Protein AF-A0A1R3JAB9-F1 (afdb_monomer_lite)

Foldseek 3Di:
DVVVVVVVVVVVVVVVVVVVVVVVVPPDPDDPDPDDDPPPDPDDDPCNPDDPQVVPPPDDPPDDDDDDPDPVVLVDPDDLVNVCVVVVHDSVVSVVVSVVSVPD

Radius of gyration: 26.84 Å; chains: 1; bounding box: 55×42×76 Å

pLDDT: mean 79.06, std 9.65, range [52.09, 96.19]

Sequence (104 aa):
MASRISTLKFFSLLLSSFAIIQITLAVDPDITSDFLVPPDMKNVDGNFLTFSGLGNLDGSPTNFTVTKASMTLFATDIDDDILAKSFKTDVATIRALKSGLASK

Organism: Corchorus capsularis (NCBI:txid210143)

Structure (mmCIF, N/CA/C/O backbone):
data_AF-A0A1R3JAB9-F1
#
_entry.id   AF-A0A1R3JAB9-F1
#
loop_
_atom_site.group_PDB
_atom_site.id
_atom_site.type_symbol
_atom_site.label_atom_id
_atom_site.label_alt_id
_atom_site.label_comp_id
_atom_site.label_asym_id
_atom_site.label_entity_id
_atom_site.label_seq_id
_atom_site.pdbx_PDB_ins_code
_atom_site.Cartn_x
_atom_site.Cartn_y
_atom_site.Cartn_z
_atom_site.occupancy
_atom_site.B_iso_or_equ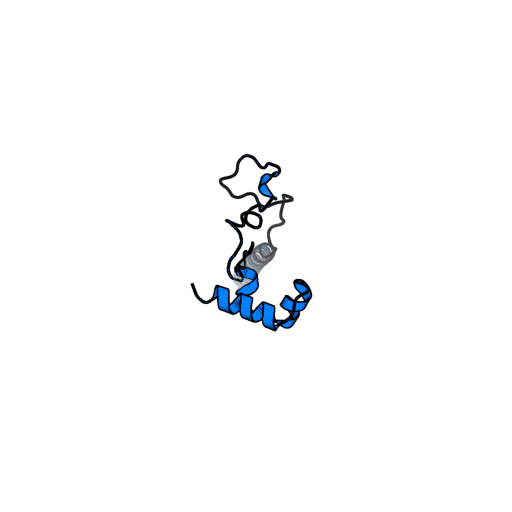iv
_atom_site.auth_seq_id
_atom_site.auth_comp_id
_atom_site.auth_asym_id
_atom_site.auth_atom_id
_atom_site.pdbx_PDB_model_num
ATOM 1 N N . MET A 1 1 ? -33.217 6.012 55.224 1.00 58.94 1 MET A N 1
ATOM 2 C CA . MET A 1 1 ? -32.559 5.061 54.289 1.00 58.94 1 MET A CA 1
ATOM 3 C C . MET A 1 1 ? -32.952 5.252 52.817 1.00 58.94 1 MET A C 1
ATOM 5 O O . MET A 1 1 ? -32.092 5.043 51.973 1.00 58.94 1 MET A O 1
ATOM 9 N N . ALA A 1 2 ? -34.166 5.718 52.486 1.00 59.62 2 ALA A N 1
ATOM 10 C CA . ALA A 1 2 ? -34.619 5.917 51.096 1.00 59.62 2 ALA A CA 1
ATOM 11 C C . ALA A 1 2 ? -33.765 6.893 50.245 1.00 59.62 2 ALA A C 1
ATOM 13 O O . ALA A 1 2 ? -33.526 6.639 49.068 1.00 59.62 2 ALA A O 1
ATOM 14 N N . SER A 1 3 ? -33.237 7.969 50.843 1.00 67.69 3 SER A N 1
ATOM 15 C CA . SER A 1 3 ? -32.423 8.979 50.138 1.00 67.69 3 SER A CA 1
ATOM 16 C C . SER A 1 3 ? -31.100 8.426 49.580 1.00 67.69 3 SER A C 1
ATOM 18 O O . SER A 1 3 ? -30.740 8.752 48.449 1.00 67.69 3 SER A O 1
ATOM 20 N N . ARG A 1 4 ? -30.418 7.523 50.308 1.00 70.12 4 ARG A N 1
ATOM 21 C CA . ARG A 1 4 ? -29.153 6.912 49.848 1.00 70.12 4 ARG A CA 1
ATOM 22 C C . ARG A 1 4 ? -29.352 6.002 48.634 1.00 70.12 4 ARG A C 1
ATOM 24 O O . ARG A 1 4 ? -28.528 5.971 47.730 1.00 70.12 4 ARG A O 1
ATOM 31 N N . ILE A 1 5 ? -30.476 5.290 48.598 1.00 74.69 5 ILE A N 1
ATOM 32 C CA . ILE A 1 5 ? -30.845 4.415 47.478 1.00 74.69 5 ILE A CA 1
ATOM 33 C C . ILE A 1 5 ? -31.201 5.259 46.246 1.00 74.69 5 ILE A C 1
ATOM 35 O O . ILE A 1 5 ? -30.813 4.915 45.134 1.00 74.69 5 ILE A O 1
ATOM 39 N N . SER A 1 6 ? -31.886 6.392 46.436 1.00 78.56 6 SER A N 1
ATOM 40 C CA . SER A 1 6 ? -32.209 7.323 45.347 1.00 78.56 6 SER A CA 1
ATOM 41 C C . SER A 1 6 ? -30.967 7.996 44.748 1.00 78.56 6 SER A C 1
ATOM 43 O O . SER A 1 6 ? -30.887 8.157 43.534 1.00 78.56 6 SER A O 1
ATOM 45 N N . THR A 1 7 ? -29.983 8.359 45.573 1.00 83.56 7 THR A N 1
ATOM 46 C CA . THR A 1 7 ? -28.721 8.967 45.108 1.00 83.56 7 THR A CA 1
ATOM 47 C C . THR A 1 7 ? -27.845 7.967 44.357 1.00 83.56 7 THR A C 1
ATOM 49 O O . THR A 1 7 ? -27.323 8.303 43.298 1.00 83.56 7 THR A O 1
ATOM 52 N N . LEU A 1 8 ? -27.746 6.720 44.828 1.00 85.31 8 LEU A N 1
ATOM 53 C CA . LEU A 1 8 ? -27.037 5.649 44.113 1.00 85.31 8 LEU A CA 1
ATOM 54 C C . LEU A 1 8 ? -27.668 5.346 42.746 1.00 85.31 8 LEU A C 1
ATOM 56 O O . LEU A 1 8 ? -26.951 5.185 41.760 1.00 85.31 8 LEU A O 1
ATOM 60 N N . LYS A 1 9 ? -29.006 5.330 42.665 1.00 86.50 9 LYS A N 1
ATOM 61 C CA . LYS A 1 9 ? -29.730 5.162 41.395 1.00 86.50 9 LYS A CA 1
ATOM 62 C C . LYS A 1 9 ? -29.449 6.305 40.422 1.00 86.50 9 LYS A C 1
ATOM 64 O O . LYS A 1 9 ? -29.179 6.039 39.258 1.00 86.50 9 LYS A O 1
ATOM 69 N N . PHE A 1 10 ? -29.460 7.550 40.897 1.00 88.00 10 PHE A N 1
ATOM 70 C CA . PHE A 1 10 ? -29.137 8.719 40.077 1.00 88.00 10 PHE A CA 1
ATOM 71 C C . PHE A 1 10 ? -27.706 8.659 39.524 1.00 88.00 10 PHE A C 1
ATOM 73 O O . PHE A 1 10 ? -27.509 8.827 38.324 1.00 88.00 10 PHE A O 1
ATOM 80 N N . PHE A 1 11 ? -26.717 8.341 40.365 1.00 88.00 11 PHE A N 1
ATOM 81 C CA . PHE A 1 11 ? -25.324 8.198 39.928 1.00 88.00 11 PHE A CA 1
ATOM 82 C C . PHE A 1 11 ? -25.127 7.051 38.934 1.00 88.00 11 PHE A C 1
ATOM 84 O O . PHE A 1 11 ? -24.404 7.216 37.957 1.00 88.00 11 PHE A O 1
ATOM 91 N N . SER A 1 12 ? -25.793 5.912 39.139 1.00 86.94 12 SER A N 1
ATOM 92 C CA . SER A 1 12 ? -25.755 4.798 38.184 1.00 86.94 12 SER A CA 1
ATOM 93 C C . SER A 1 12 ? -26.331 5.193 36.822 1.00 86.94 12 SER A C 1
ATOM 95 O O . SER A 1 12 ? -25.798 4.784 35.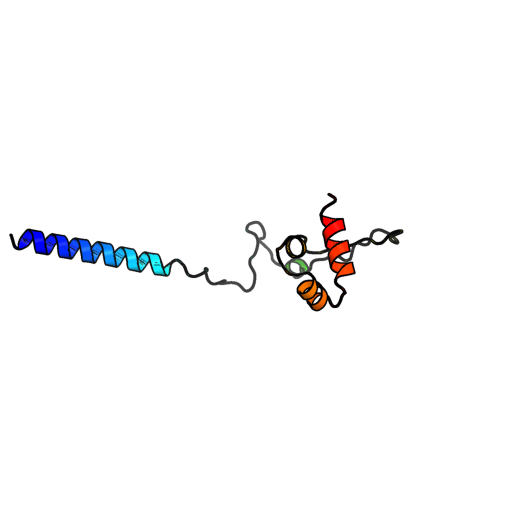793 1.00 86.94 12 SER A O 1
ATOM 97 N N . LEU A 1 13 ? -27.404 5.985 36.809 1.00 90.06 13 LEU A N 1
ATOM 98 C CA . LEU A 1 13 ? -28.053 6.461 35.586 1.00 90.06 13 LEU A CA 1
ATOM 99 C C . LEU A 1 13 ? -27.176 7.499 34.869 1.00 90.06 13 LEU A C 1
ATOM 101 O O . LEU A 1 13 ? -27.003 7.427 33.655 1.00 90.06 13 LEU A O 1
ATOM 105 N N . LEU A 1 14 ? -26.539 8.393 35.631 1.00 90.62 14 LEU A N 1
ATOM 106 C CA . LEU A 1 14 ? -25.566 9.360 35.124 1.00 90.62 14 LEU A CA 1
ATOM 107 C C . LEU A 1 14 ? -24.354 8.659 34.487 1.00 90.62 14 LEU A C 1
ATOM 109 O O . LEU A 1 14 ? -23.991 8.965 33.352 1.00 90.62 14 LEU A O 1
ATOM 113 N N . LEU A 1 15 ? -23.768 7.677 35.174 1.00 87.00 15 LEU A N 1
ATOM 114 C CA . LEU A 1 15 ? -22.601 6.941 34.683 1.00 87.00 15 LEU A CA 1
ATOM 115 C C . LEU A 1 15 ? -22.934 6.108 33.434 1.00 87.00 15 LEU A C 1
ATOM 117 O O . LEU A 1 15 ? -22.160 6.086 32.480 1.00 87.00 15 LEU A O 1
ATOM 121 N N . SER A 1 16 ? -24.119 5.488 33.406 1.00 88.44 16 SER A N 1
ATOM 122 C CA . SER A 1 16 ? -24.628 4.777 32.229 1.00 88.44 16 SER A CA 1
ATOM 123 C C . SER A 1 16 ? -24.841 5.714 31.037 1.00 88.44 16 SER A C 1
ATOM 125 O O . SER A 1 16 ? -24.430 5.374 29.929 1.00 88.44 16 SER A O 1
ATOM 127 N N . SER A 1 17 ? -25.400 6.911 31.249 1.00 86.75 17 SE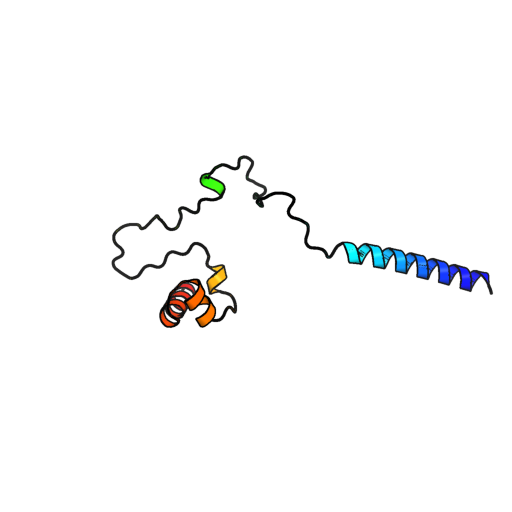R A N 1
ATOM 128 C CA . SER A 1 17 ? -25.590 7.891 30.170 1.00 86.75 17 SER A CA 1
ATOM 129 C C . SER A 1 17 ? -24.264 8.350 29.548 1.00 86.75 17 SER A C 1
ATOM 131 O O . SER A 1 17 ? -24.160 8.461 28.329 1.00 86.75 17 SER A O 1
ATOM 133 N N . PHE A 1 18 ? -23.218 8.524 30.364 1.00 83.12 18 PHE A N 1
ATOM 134 C CA . PHE A 1 18 ? -21.887 8.901 29.890 1.00 83.12 18 PHE A CA 1
ATOM 135 C C . PHE A 1 18 ? -21.196 7.765 29.120 1.00 83.12 18 PHE A C 1
ATOM 137 O O . PHE A 1 18 ? -20.524 8.016 28.122 1.00 83.12 18 PHE A O 1
ATOM 144 N N . ALA A 1 19 ? -21.401 6.512 29.539 1.00 80.56 19 ALA A N 1
ATOM 145 C CA . ALA A 1 19 ? -20.869 5.342 28.843 1.00 80.56 19 ALA A CA 1
ATOM 146 C C . ALA A 1 19 ? -21.482 5.169 27.440 1.00 80.56 19 ALA A C 1
ATOM 148 O O . ALA A 1 19 ? -20.766 4.855 26.493 1.00 80.56 19 ALA A O 1
ATOM 149 N N . ILE A 1 20 ? -22.784 5.433 27.282 1.00 78.88 20 ILE A N 1
ATOM 150 C CA . ILE A 1 20 ? -23.483 5.342 25.987 1.00 78.88 20 ILE A CA 1
ATOM 151 C C . ILE A 1 20 ? -22.971 6.406 24.997 1.00 78.88 20 ILE A C 1
ATOM 153 O O . ILE A 1 20 ? -22.810 6.108 23.816 1.00 78.88 20 ILE A O 1
ATOM 157 N N . ILE A 1 21 ? -22.642 7.617 25.468 1.00 75.12 21 ILE A N 1
ATOM 158 C CA . ILE A 1 21 ? -22.066 8.693 24.633 1.00 75.12 21 ILE A CA 1
ATOM 159 C C . ILE A 1 21 ? -20.676 8.314 24.093 1.00 75.12 21 ILE A C 1
ATOM 161 O O . ILE A 1 21 ? -20.320 8.704 22.987 1.00 75.12 21 ILE A O 1
ATOM 165 N N . GLN A 1 22 ? -19.883 7.531 24.828 1.00 70.25 22 GLN A N 1
ATOM 166 C CA . GLN A 1 22 ? -18.552 7.133 24.354 1.00 70.25 22 GLN A CA 1
ATOM 167 C C . GLN A 1 22 ? -18.598 6.079 23.238 1.00 70.25 22 GLN A C 1
ATOM 169 O O . GLN A 1 22 ? -17.728 6.079 22.371 1.00 70.25 22 GLN A O 1
ATOM 174 N N . ILE A 1 23 ? -19.621 5.219 23.202 1.00 67.56 23 ILE A N 1
ATOM 175 C CA . ILE A 1 23 ? -19.740 4.156 22.187 1.00 67.56 23 ILE A CA 1
ATOM 176 C C . ILE A 1 23 ? -20.026 4.734 20.785 1.00 67.56 23 ILE A C 1
ATOM 178 O O . ILE A 1 23 ? -19.636 4.132 19.789 1.00 67.56 23 ILE A O 1
ATOM 182 N N . THR A 1 24 ? -20.622 5.931 20.673 1.00 60.50 24 THR A N 1
ATOM 183 C CA . THR A 1 24 ? -20.894 6.567 19.365 1.00 60.50 24 THR A CA 1
ATOM 184 C C . THR A 1 24 ? -19.665 7.201 18.696 1.00 60.50 24 THR A C 1
ATOM 186 O O . THR A 1 24 ? -19.776 7.669 17.566 1.00 60.50 24 THR A O 1
ATOM 189 N N . LEU A 1 25 ? -18.502 7.222 19.357 1.00 63.03 25 LEU A N 1
ATOM 190 C CA . LEU A 1 25 ? -17.258 7.791 18.815 1.00 63.03 25 LEU A CA 1
ATOM 191 C C . LEU A 1 25 ? -16.358 6.752 18.123 1.00 63.03 25 LEU A C 1
ATOM 193 O O . LEU A 1 25 ? -15.290 7.108 17.639 1.00 63.03 25 LEU A O 1
ATOM 197 N N . ALA A 1 26 ? -16.769 5.481 18.082 1.00 59.59 26 ALA A N 1
ATOM 198 C CA . ALA A 1 26 ? -16.004 4.389 17.472 1.00 59.59 26 ALA A CA 1
ATOM 199 C C . ALA A 1 26 ? -16.349 4.136 15.989 1.00 59.59 26 ALA A C 1
ATOM 201 O O . ALA A 1 26 ? -15.960 3.110 15.438 1.00 59.59 26 ALA A O 1
ATOM 202 N N . VAL A 1 27 ? -17.105 5.035 15.357 1.00 72.38 27 VAL A N 1
ATOM 203 C CA . VAL A 1 27 ? -17.353 4.999 13.911 1.00 72.38 27 VAL A CA 1
ATOM 204 C C . VAL A 1 27 ? -16.170 5.674 13.229 1.00 72.38 27 VAL A C 1
ATOM 206 O O . VAL A 1 27 ? -15.786 6.773 13.633 1.00 72.38 27 VAL A O 1
ATOM 209 N N . ASP A 1 28 ? -15.583 5.012 12.231 1.00 77.19 28 ASP A N 1
ATOM 210 C CA . ASP A 1 28 ? -14.534 5.617 11.411 1.00 77.19 28 ASP A CA 1
ATOM 211 C C . ASP A 1 28 ? -15.042 6.974 10.894 1.00 77.19 28 ASP A C 1
ATOM 213 O O . ASP A 1 28 ? -16.133 7.019 10.321 1.00 77.19 28 ASP A O 1
ATOM 217 N N . PRO A 1 29 ? -14.325 8.089 11.130 1.00 75.81 29 PRO A N 1
ATOM 218 C CA . PRO A 1 29 ? -14.764 9.397 10.670 1.00 75.81 29 PRO A CA 1
ATOM 219 C C . PRO A 1 29 ? -15.080 9.366 9.176 1.00 75.81 29 PRO A C 1
ATOM 221 O O . PRO A 1 29 ? -14.224 8.994 8.371 1.00 75.81 29 PRO A O 1
ATOM 224 N N . ASP A 1 30 ? -16.300 9.769 8.816 1.00 79.69 30 ASP A N 1
ATOM 225 C CA . ASP A 1 30 ? -16.697 9.873 7.416 1.00 79.69 30 ASP A CA 1
ATOM 226 C C . ASP A 1 30 ? -15.706 10.769 6.669 1.00 79.69 30 ASP A C 1
ATOM 228 O O . ASP A 1 30 ? -15.368 11.875 7.111 1.00 79.69 30 ASP A O 1
ATOM 232 N N . ILE A 1 31 ? -15.249 10.305 5.507 1.00 80.19 31 ILE A N 1
ATOM 233 C CA . ILE A 1 31 ? -14.474 11.148 4.606 1.00 80.19 31 ILE A CA 1
ATOM 234 C C . ILE A 1 31 ? -15.414 12.215 4.034 1.00 80.19 31 ILE A C 1
ATOM 236 O O . ILE A 1 31 ? -16.297 11.948 3.229 1.00 80.19 31 ILE A O 1
ATOM 240 N N . THR A 1 32 ? -15.258 13.459 4.480 1.00 81.31 32 THR A N 1
ATOM 241 C CA . THR A 1 32 ? -16.073 14.597 4.014 1.00 81.31 32 THR A CA 1
ATOM 242 C C . THR A 1 32 ? -15.567 15.197 2.695 1.00 81.31 32 THR A C 1
ATOM 244 O O . THR A 1 32 ? -16.048 16.240 2.256 1.00 81.31 32 THR A O 1
ATOM 247 N N . SER A 1 33 ? -14.588 14.544 2.066 1.00 77.50 33 SER A N 1
ATOM 248 C CA . SER A 1 33 ? -13.934 14.919 0.813 1.00 77.50 33 SER A CA 1
ATOM 249 C C . SER A 1 33 ? -13.671 13.658 -0.007 1.00 77.50 33 SER A C 1
ATOM 251 O O . SER A 1 33 ? -13.344 12.617 0.563 1.00 77.50 33 SER A O 1
ATOM 253 N N . ASP A 1 34 ? -13.740 13.775 -1.335 1.00 74.50 34 ASP A N 1
ATOM 254 C CA . ASP A 1 34 ? -13.431 12.684 -2.269 1.00 74.50 34 ASP A CA 1
ATOM 255 C C . ASP A 1 34 ? -11.991 12.160 -2.102 1.00 74.50 34 ASP A C 1
ATOM 257 O O . ASP A 1 34 ? -11.721 10.991 -2.377 1.00 74.50 34 ASP A O 1
ATOM 261 N N . PHE A 1 35 ? -11.065 13.001 -1.616 1.00 79.50 35 PHE A N 1
ATOM 262 C CA . PHE A 1 35 ? -9.671 12.625 -1.366 1.00 79.50 35 PHE A CA 1
ATOM 263 C C . PHE A 1 35 ? -9.123 13.230 -0.070 1.00 79.50 35 PHE A C 1
ATOM 265 O O . PHE A 1 35 ? -9.434 14.369 0.295 1.00 79.50 35 PHE A O 1
ATOM 272 N N . LEU A 1 36 ? -8.248 12.472 0.596 1.00 77.50 36 LEU A N 1
ATOM 273 C CA . LEU A 1 36 ? -7.459 12.945 1.730 1.00 77.50 36 LEU A CA 1
ATOM 274 C C . LEU A 1 36 ? -6.240 13.713 1.209 1.00 77.50 36 LEU A C 1
ATOM 276 O O . LEU A 1 36 ? -5.334 13.132 0.611 1.00 77.50 36 LEU A O 1
ATOM 280 N N . VAL A 1 37 ? -6.227 15.024 1.432 1.00 80.88 37 VAL A N 1
ATOM 281 C CA . VAL A 1 37 ? -5.129 15.908 1.028 1.00 80.88 37 VAL A CA 1
ATOM 282 C C . VAL A 1 37 ? -4.136 16.025 2.190 1.00 80.88 37 VAL A C 1
ATOM 284 O O . VAL A 1 37 ? -4.559 16.328 3.308 1.00 80.88 37 VAL A O 1
ATOM 287 N N . PRO A 1 38 ? -2.828 15.790 1.975 1.00 80.75 38 PRO A N 1
ATOM 288 C CA . PRO A 1 38 ? -1.820 15.986 3.009 1.00 80.75 38 PRO A CA 1
ATOM 289 C C . PRO A 1 38 ? -1.847 17.419 3.563 1.00 80.75 38 PRO A C 1
ATOM 291 O O . PRO A 1 38 ? -2.080 18.359 2.802 1.00 80.75 38 PRO A O 1
ATOM 294 N N . PRO A 1 39 ? -1.562 17.613 4.862 1.00 80.38 39 PRO A N 1
ATOM 295 C CA . PRO A 1 39 ? -1.739 18.899 5.543 1.00 80.38 39 PRO A CA 1
ATOM 296 C C . PRO A 1 39 ? -0.917 20.054 4.942 1.00 80.38 39 PRO A C 1
ATOM 298 O O . PRO A 1 39 ? -1.297 21.215 5.088 1.00 80.38 39 PRO A O 1
ATOM 301 N N . ASP A 1 40 ? 0.165 19.744 4.223 1.00 83.56 40 ASP A N 1
ATOM 302 C CA . ASP A 1 40 ? 1.048 20.732 3.595 1.00 83.56 40 ASP A CA 1
ATOM 303 C C . ASP A 1 40 ? 0.640 21.112 2.159 1.00 83.56 40 ASP A C 1
ATOM 305 O O . ASP A 1 40 ? 1.259 21.983 1.542 1.00 83.56 40 ASP A O 1
ATOM 309 N N . MET A 1 41 ? -0.406 20.494 1.599 1.00 76.38 41 MET A N 1
ATOM 310 C CA . MET A 1 41 ? -0.846 20.750 0.227 1.00 76.38 41 MET A CA 1
ATOM 311 C C . MET A 1 41 ? -2.029 21.717 0.186 1.00 76.38 41 MET A C 1
ATOM 313 O O . MET A 1 41 ? -3.142 21.398 0.593 1.00 76.38 41 MET A O 1
ATOM 317 N N . LYS A 1 42 ? -1.788 22.918 -0.351 1.00 77.44 42 LYS A N 1
ATOM 318 C CA . LYS A 1 42 ? -2.808 23.978 -0.472 1.00 77.44 42 LYS A CA 1
ATOM 319 C C . LYS A 1 42 ? -3.479 24.058 -1.839 1.00 77.44 42 LYS A C 1
ATOM 321 O O . LYS A 1 42 ? -4.499 24.725 -1.966 1.00 77.44 42 LYS A O 1
ATOM 326 N N . ASN A 1 43 ? -2.903 23.411 -2.849 1.00 81.75 43 ASN A N 1
ATOM 327 C CA . ASN A 1 43 ? -3.409 23.427 -4.212 1.00 81.75 43 ASN A CA 1
ATOM 328 C C . ASN A 1 43 ? -3.365 22.003 -4.765 1.00 81.75 43 ASN A C 1
ATOM 330 O O . ASN A 1 43 ? -2.287 21.437 -4.927 1.00 81.75 43 ASN A O 1
ATOM 334 N N . VAL A 1 44 ? -4.540 21.426 -5.003 1.00 79.00 44 VAL A N 1
ATOM 335 C CA . VAL A 1 44 ? -4.695 20.105 -5.614 1.00 79.00 44 VAL A CA 1
ATOM 336 C C . VAL A 1 44 ? -4.897 20.322 -7.108 1.00 79.00 44 VAL A C 1
ATOM 338 O O . VAL A 1 44 ? -5.849 20.986 -7.512 1.00 79.00 44 VAL A O 1
ATOM 341 N N . ASP A 1 45 ? -3.993 19.796 -7.926 1.00 83.00 45 ASP A N 1
ATOM 342 C CA . ASP A 1 45 ? -4.097 19.809 -9.384 1.00 83.00 45 ASP A CA 1
ATOM 343 C C . ASP A 1 45 ? -4.179 18.375 -9.937 1.00 83.00 45 ASP A C 1
ATOM 345 O O . ASP A 1 45 ? -4.167 17.396 -9.190 1.00 83.00 45 ASP A O 1
ATOM 349 N N . GLY A 1 46 ? -4.274 18.226 -11.262 1.00 77.62 46 GLY A N 1
ATOM 350 C CA . GLY A 1 46 ? -4.357 16.906 -11.901 1.00 77.62 46 GLY A CA 1
ATOM 351 C C . GLY A 1 46 ? -3.146 15.997 -11.636 1.00 77.62 46 GLY A C 1
ATOM 352 O O . GLY A 1 46 ? -3.236 14.780 -11.815 1.00 77.62 46 GLY A O 1
ATOM 353 N N . ASN A 1 47 ? -2.022 16.553 -11.173 1.00 80.06 47 ASN A N 1
ATOM 354 C CA . ASN A 1 47 ? -0.835 15.780 -10.840 1.00 80.06 47 ASN A CA 1
ATOM 355 C C . ASN A 1 47 ? -0.953 15.102 -9.465 1.00 80.06 47 ASN A C 1
ATOM 357 O O . ASN A 1 47 ? -0.302 14.085 -9.241 1.00 80.06 47 ASN A O 1
ATOM 361 N N . PHE A 1 48 ? -1.813 15.597 -8.567 1.00 79.06 48 PHE A N 1
ATOM 362 C CA . PHE A 1 48 ? -2.025 15.018 -7.234 1.00 79.06 48 PHE A CA 1
ATOM 363 C C . PHE A 1 48 ? -2.442 13.536 -7.272 1.00 79.06 48 PHE A C 1
ATOM 365 O O . PHE A 1 48 ? -2.041 12.759 -6.410 1.00 79.06 48 PHE A O 1
ATOM 372 N N . LEU A 1 49 ? -3.200 13.128 -8.296 1.00 76.25 49 LEU A N 1
ATOM 373 C CA . LEU A 1 49 ? -3.657 11.742 -8.47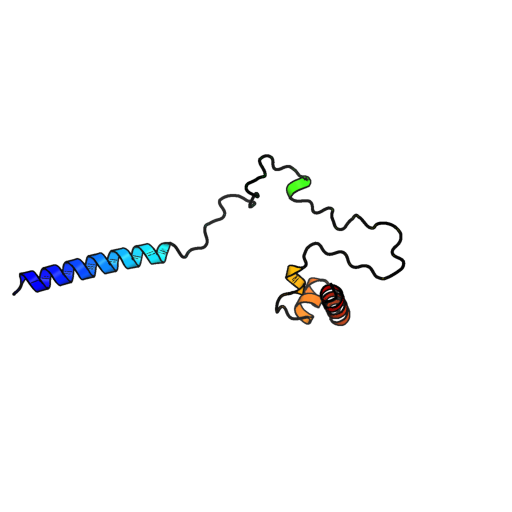6 1.00 76.25 49 LEU A CA 1
ATOM 374 C C . LEU A 1 49 ? -2.783 10.925 -9.441 1.00 76.25 49 LEU A C 1
ATOM 376 O O . LEU A 1 49 ? -3.032 9.737 -9.646 1.00 76.25 49 LEU A O 1
ATOM 380 N N . THR A 1 50 ? -1.763 11.537 -10.043 1.00 80.81 50 THR A N 1
ATOM 381 C CA . THR A 1 50 ? -0.945 10.895 -11.074 1.00 80.81 50 THR A CA 1
ATOM 382 C C . THR A 1 50 ? 0.397 10.457 -10.490 1.00 80.81 50 THR A C 1
ATOM 384 O O . THR A 1 50 ? 1.296 11.266 -10.273 1.00 80.81 50 THR A O 1
ATOM 387 N N . PHE A 1 51 ? 0.572 9.151 -10.260 1.00 76.56 51 PHE A N 1
ATOM 388 C CA . PHE A 1 51 ? 1.876 8.592 -9.888 1.00 76.56 51 PHE A CA 1
ATOM 389 C C . PHE A 1 51 ? 2.750 8.358 -11.131 1.00 76.56 51 PHE A C 1
ATOM 391 O O . PHE A 1 51 ? 2.614 7.345 -11.817 1.00 76.56 51 PHE A O 1
ATOM 398 N N . SER A 1 52 ? 3.693 9.265 -11.399 1.00 79.81 52 SER A N 1
ATOM 399 C CA . SER A 1 52 ? 4.633 9.152 -12.534 1.00 79.81 52 SER A CA 1
ATOM 400 C C . SER A 1 52 ? 5.869 8.287 -12.249 1.00 79.81 52 SER A C 1
ATOM 402 O O . SER A 1 52 ? 6.662 8.023 -13.151 1.00 79.81 52 SER A O 1
ATOM 404 N N . GLY A 1 53 ? 6.040 7.801 -11.014 1.00 75.44 53 GLY A N 1
ATOM 405 C CA . GLY A 1 53 ? 7.241 7.069 -10.589 1.00 75.44 53 GLY A CA 1
ATOM 406 C C . GLY A 1 53 ? 7.454 5.703 -11.259 1.00 75.44 53 GLY A C 1
ATOM 407 O O . GLY A 1 53 ? 8.509 5.108 -11.083 1.00 75.44 53 GLY A O 1
ATOM 408 N N . LEU A 1 54 ? 6.483 5.201 -12.032 1.00 78.31 54 LEU A N 1
ATOM 409 C CA . LEU A 1 54 ? 6.608 3.962 -12.818 1.00 78.31 54 LEU A CA 1
ATOM 410 C C . LEU A 1 54 ? 7.188 4.179 -14.227 1.00 78.31 54 LEU A C 1
ATOM 412 O O . LEU A 1 54 ? 7.634 3.213 -14.839 1.00 78.31 54 LEU A O 1
ATOM 416 N N . GLY A 1 55 ? 7.159 5.407 -14.758 1.00 71.50 55 GLY A N 1
ATOM 417 C CA . GLY A 1 55 ? 7.574 5.705 -16.137 1.00 71.50 55 GLY A CA 1
ATOM 418 C C . GLY A 1 55 ? 9.055 6.053 -16.300 1.00 71.50 55 GLY A C 1
ATOM 419 O O . GLY A 1 55 ? 9.557 6.075 -17.422 1.00 71.50 55 GLY A O 1
ATOM 420 N N . ASN A 1 56 ? 9.763 6.312 -15.199 1.00 69.75 56 ASN A N 1
ATOM 421 C CA . ASN A 1 56 ? 11.175 6.684 -15.210 1.00 69.75 56 ASN A CA 1
ATOM 422 C C . ASN A 1 56 ? 12.047 5.419 -15.264 1.00 69.75 56 ASN A C 1
ATOM 424 O O . ASN A 1 56 ? 12.589 4.957 -14.262 1.00 69.75 56 ASN A O 1
ATOM 428 N N . LEU A 1 57 ? 12.089 4.794 -16.441 1.00 67.81 57 LEU A N 1
ATOM 429 C CA . LEU A 1 57 ? 13.013 3.704 -16.733 1.00 67.81 57 LEU A CA 1
ATOM 430 C C . LEU A 1 57 ? 14.316 4.328 -17.237 1.00 67.81 57 LEU A C 1
ATOM 432 O O . LEU A 1 57 ? 14.436 4.690 -18.408 1.00 67.81 57 LEU A O 1
ATOM 436 N N . ASP A 1 58 ? 15.271 4.516 -16.332 1.00 67.31 58 ASP A N 1
ATOM 437 C CA . ASP A 1 58 ? 16.569 5.092 -16.666 1.00 67.31 58 ASP A CA 1
ATOM 438 C C . ASP A 1 58 ? 17.360 4.084 -17.527 1.00 67.31 58 ASP A C 1
ATOM 440 O O . ASP A 1 58 ? 17.952 3.127 -17.026 1.00 67.31 58 ASP A O 1
ATOM 444 N N . GLY A 1 59 ? 17.355 4.279 -18.848 1.00 70.50 59 GLY A N 1
ATOM 445 C CA . GLY A 1 59 ? 18.075 3.428 -19.800 1.00 70.50 59 GLY A CA 1
ATOM 446 C C . GLY A 1 59 ? 17.390 2.092 -20.119 1.00 70.50 59 GLY A C 1
ATOM 447 O O . GLY A 1 59 ? 16.287 1.794 -19.669 1.00 70.50 59 GLY A O 1
ATOM 448 N N . SER A 1 60 ? 18.044 1.278 -20.956 1.00 74.12 60 SER A N 1
ATOM 449 C CA . SER A 1 60 ? 17.595 -0.092 -21.222 1.00 74.12 60 SER A CA 1
ATOM 450 C C . SER A 1 60 ? 18.038 -0.974 -20.054 1.00 74.12 60 SER A C 1
ATOM 452 O O . SER A 1 60 ? 19.247 -1.166 -19.896 1.00 74.12 60 SER A O 1
ATOM 454 N N . PRO A 1 61 ? 17.119 -1.515 -19.236 1.00 69.12 61 PRO A N 1
ATOM 455 C CA . PRO A 1 61 ? 17.495 -2.371 -18.122 1.00 69.12 61 PRO A CA 1
ATOM 456 C C . PRO A 1 61 ? 18.267 -3.587 -18.652 1.00 69.12 61 PRO A C 1
ATOM 458 O O . PRO A 1 61 ? 17.774 -4.351 -19.479 1.00 69.12 61 PRO A O 1
ATOM 461 N N . THR A 1 62 ? 19.515 -3.737 -18.208 1.00 76.75 62 THR A N 1
ATOM 462 C CA . THR A 1 62 ? 20.394 -4.862 -18.576 1.00 76.75 62 THR A CA 1
ATOM 463 C C . THR A 1 62 ? 20.055 -6.137 -17.806 1.00 76.75 62 THR A C 1
ATOM 465 O O . THR A 1 62 ? 20.511 -7.218 -18.168 1.00 76.75 62 THR A O 1
ATOM 468 N N . ASN A 1 63 ? 19.244 -6.009 -16.755 1.00 76.56 63 ASN A N 1
ATOM 469 C CA . ASN A 1 63 ? 18.721 -7.089 -15.934 1.00 76.56 63 ASN A CA 1
ATOM 470 C C . ASN A 1 63 ? 17.231 -6.847 -15.639 1.00 76.56 63 ASN A C 1
ATOM 472 O O . ASN A 1 63 ? 16.724 -5.750 -15.864 1.00 76.56 63 ASN A O 1
ATOM 476 N N . PHE A 1 64 ? 16.518 -7.845 -15.117 1.00 73.25 64 PHE A N 1
ATOM 477 C CA . PHE A 1 64 ? 15.119 -7.673 -14.715 1.00 73.25 64 PHE A CA 1
ATOM 478 C C . PHE A 1 64 ? 14.998 -6.669 -13.552 1.00 73.25 64 PHE A C 1
ATOM 480 O O . PHE A 1 64 ? 15.379 -6.973 -12.422 1.00 73.25 64 PHE A O 1
ATOM 487 N N . THR A 1 65 ? 14.466 -5.476 -13.837 1.00 70.44 65 THR A N 1
ATOM 488 C CA . THR A 1 65 ? 14.254 -4.398 -12.858 1.00 70.44 65 THR A CA 1
ATOM 489 C C . THR A 1 65 ? 12.768 -4.242 -12.566 1.00 70.44 65 THR A C 1
ATOM 491 O O . THR A 1 65 ? 11.949 -4.123 -13.475 1.00 70.44 65 THR A O 1
ATOM 494 N N . VAL A 1 66 ? 12.420 -4.221 -11.281 1.00 71.44 66 VAL A N 1
ATOM 495 C CA . VAL A 1 66 ? 11.041 -4.107 -10.806 1.00 71.44 66 VAL A CA 1
ATOM 496 C C . VAL A 1 66 ? 10.850 -2.738 -10.171 1.00 71.44 66 VAL A C 1
ATOM 498 O O . VAL A 1 66 ? 11.397 -2.471 -9.103 1.00 71.44 66 VAL A O 1
ATOM 501 N N . THR A 1 67 ? 9.992 -1.920 -10.771 1.00 71.62 67 THR A N 1
ATOM 502 C CA . THR A 1 67 ? 9.542 -0.650 -10.190 1.00 71.62 67 THR A CA 1
ATOM 503 C C . THR A 1 67 ? 8.097 -0.803 -9.728 1.00 71.62 67 THR A C 1
ATOM 505 O O . THR A 1 67 ? 7.250 -1.286 -10.477 1.00 71.62 67 THR A O 1
ATOM 508 N N . LYS A 1 68 ? 7.798 -0.432 -8.480 1.00 70.31 68 LYS A N 1
ATOM 509 C CA . LYS A 1 68 ? 6.464 -0.578 -7.878 1.00 70.31 68 LYS A CA 1
ATOM 510 C C . LYS A 1 68 ? 6.037 0.698 -7.178 1.00 70.31 68 LYS A C 1
ATOM 512 O O . LYS A 1 68 ? 6.818 1.292 -6.448 1.00 70.31 68 LYS A O 1
ATOM 517 N N . ALA A 1 69 ? 4.766 1.052 -7.342 1.00 67.00 69 ALA A N 1
ATOM 518 C CA . ALA A 1 69 ? 4.159 2.210 -6.688 1.00 67.00 69 ALA A CA 1
ATOM 519 C C . ALA A 1 69 ? 3.873 1.999 -5.187 1.00 67.00 69 ALA A C 1
ATOM 521 O O . ALA A 1 69 ? 3.597 2.961 -4.480 1.00 67.00 69 ALA A O 1
ATOM 522 N N . SER A 1 70 ? 3.928 0.758 -4.681 1.00 65.50 70 SER A N 1
ATOM 523 C CA . SER A 1 70 ? 3.687 0.457 -3.265 1.00 65.50 70 SER A CA 1
ATOM 524 C C . SER A 1 70 ? 4.490 -0.759 -2.795 1.00 65.50 70 SER A C 1
ATOM 526 O O . SER A 1 70 ? 4.372 -1.850 -3.361 1.00 65.50 70 SER A O 1
ATOM 528 N N . MET A 1 71 ? 5.301 -0.570 -1.748 1.00 65.19 71 MET A N 1
ATOM 529 C CA . MET A 1 71 ? 5.986 -1.656 -1.031 1.00 65.19 71 MET A CA 1
ATOM 530 C C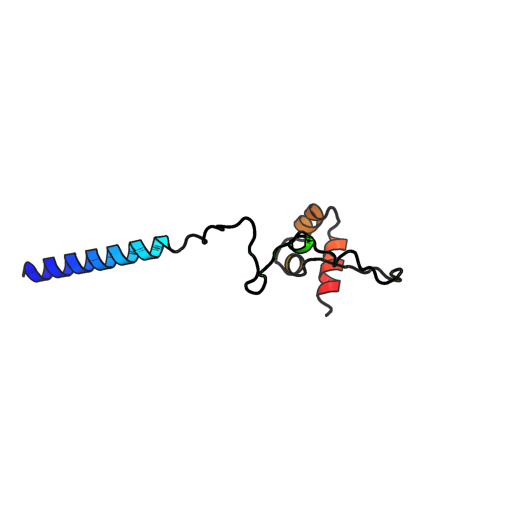 . MET A 1 71 ? 5.035 -2.390 -0.078 1.00 65.19 71 MET A C 1
ATOM 532 O O . MET A 1 71 ? 5.165 -3.597 0.109 1.00 65.19 71 MET A O 1
ATOM 536 N N . THR A 1 72 ? 4.048 -1.676 0.475 1.00 71.56 72 THR A N 1
ATOM 537 C CA . THR A 1 72 ? 3.148 -2.172 1.523 1.00 71.56 72 THR A CA 1
ATOM 538 C C . THR A 1 72 ? 2.396 -3.419 1.089 1.00 71.56 72 THR A C 1
ATOM 540 O O . THR A 1 72 ? 2.307 -4.374 1.849 1.00 71.56 72 THR A O 1
ATOM 543 N N . LEU A 1 73 ? 1.920 -3.468 -0.157 1.00 71.94 73 LEU A N 1
ATOM 544 C CA . LEU A 1 73 ? 1.133 -4.606 -0.630 1.00 71.94 73 LEU A CA 1
ATOM 545 C C . LEU A 1 73 ? 1.921 -5.930 -0.603 1.00 71.94 73 LEU A C 1
ATOM 547 O O . LEU A 1 73 ? 1.348 -6.978 -0.328 1.00 71.94 73 LEU A O 1
ATOM 551 N N . PHE A 1 74 ? 3.237 -5.892 -0.836 1.00 77.50 74 PHE A N 1
ATOM 552 C CA . PHE A 1 74 ? 4.092 -7.088 -0.850 1.00 77.50 74 PHE A CA 1
ATOM 553 C C . PHE A 1 74 ? 4.663 -7.454 0.528 1.00 77.50 74 PHE A C 1
ATOM 555 O O . PHE A 1 74 ? 5.234 -8.533 0.662 1.00 77.50 74 PHE A O 1
ATOM 562 N N . ALA A 1 75 ? 4.494 -6.584 1.528 1.00 75.12 75 ALA A N 1
ATOM 563 C CA . ALA A 1 75 ? 4.941 -6.777 2.910 1.00 75.12 75 ALA A CA 1
ATOM 564 C C . ALA A 1 75 ? 3.806 -7.195 3.868 1.00 75.12 75 ALA A C 1
ATOM 566 O O . ALA A 1 75 ? 4.020 -7.284 5.072 1.00 75.12 75 ALA A O 1
ATOM 567 N N . THR A 1 76 ? 2.598 -7.415 3.346 1.00 79.06 76 THR A N 1
ATOM 568 C CA . THR A 1 76 ? 1.436 -7.882 4.119 1.00 79.06 76 THR A CA 1
ATOM 569 C C . THR A 1 76 ? 1.323 -9.405 4.094 1.00 79.06 76 THR A C 1
ATOM 571 O O . THR A 1 76 ? 1.903 -10.069 3.233 1.00 79.06 76 THR A O 1
ATOM 574 N N . ASP A 1 77 ? 0.486 -9.949 4.978 1.00 86.06 77 ASP A N 1
ATOM 575 C CA . ASP A 1 77 ? 0.150 -11.378 5.043 1.00 86.06 77 ASP A CA 1
ATOM 576 C C . ASP A 1 77 ? -0.828 -11.832 3.936 1.00 86.06 77 ASP A C 1
ATOM 578 O O . ASP A 1 77 ? -1.511 -12.847 4.070 1.00 86.06 77 ASP A O 1
ATOM 582 N N . ILE A 1 78 ? -0.935 -11.083 2.829 1.00 91.06 78 ILE A N 1
ATOM 583 C CA . ILE A 1 78 ? -1.753 -11.489 1.682 1.00 91.06 78 ILE A CA 1
ATOM 584 C C . ILE A 1 78 ? -1.082 -12.678 0.983 1.00 91.06 78 ILE A C 1
ATOM 586 O O . ILE A 1 78 ? 0.102 -12.640 0.622 1.00 91.06 78 ILE A O 1
ATOM 590 N N . ASP A 1 79 ? -1.889 -13.714 0.765 1.00 93.38 79 ASP A N 1
ATOM 591 C CA . ASP A 1 79 ? -1.503 -14.962 0.119 1.00 93.38 79 ASP A CA 1
ATOM 592 C C . ASP A 1 79 ? -0.961 -14.753 -1.312 1.00 93.38 79 ASP A C 1
ATOM 594 O O . ASP A 1 79 ? -1.458 -13.922 -2.083 1.00 93.38 79 ASP A O 1
ATOM 598 N N . ASP A 1 80 ? 0.076 -15.518 -1.669 1.00 93.12 80 ASP A N 1
ATOM 599 C CA . ASP A 1 80 ? 0.767 -15.393 -2.956 1.00 93.12 80 ASP A CA 1
ATOM 600 C C . ASP A 1 80 ? -0.158 -15.697 -4.149 1.00 93.12 80 ASP A C 1
ATOM 602 O O . ASP A 1 80 ? -0.034 -15.038 -5.184 1.00 93.12 80 ASP A O 1
ATOM 606 N N . ASP A 1 81 ? -1.107 -16.631 -4.026 1.00 95.94 81 ASP A N 1
ATOM 607 C CA . ASP A 1 81 ? -2.073 -16.960 -5.083 1.00 95.94 81 ASP A CA 1
ATOM 608 C C . ASP A 1 81 ? -3.098 -15.839 -5.284 1.00 95.94 81 ASP A C 1
ATOM 610 O O . ASP A 1 81 ? -3.524 -15.561 -6.412 1.00 95.94 81 ASP A O 1
ATOM 614 N N . ILE A 1 82 ? -3.489 -15.162 -4.201 1.00 94.62 82 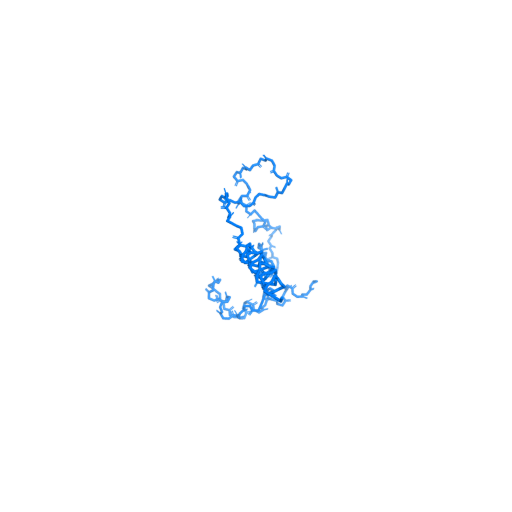ILE A N 1
ATOM 615 C CA . ILE A 1 82 ? -4.366 -13.985 -4.266 1.00 94.62 82 ILE A CA 1
ATOM 616 C C . ILE A 1 82 ? -3.644 -12.841 -4.982 1.00 94.62 82 ILE A C 1
ATOM 618 O O . ILE A 1 82 ? -4.213 -12.212 -5.883 1.00 94.62 82 ILE A O 1
ATOM 622 N N . LEU A 1 83 ? -2.381 -12.590 -4.631 1.00 90.50 83 LEU A N 1
ATOM 623 C CA . LEU A 1 83 ? -1.556 -11.581 -5.297 1.00 90.50 83 LEU A CA 1
ATOM 624 C C . LEU A 1 83 ? -1.331 -11.932 -6.773 1.00 90.50 83 LEU A C 1
ATOM 626 O O . LEU A 1 83 ? -1.495 -11.067 -7.634 1.00 90.50 83 LEU A O 1
ATOM 630 N N . ALA A 1 84 ? -1.035 -13.194 -7.085 1.00 93.56 84 ALA A N 1
ATOM 631 C CA . ALA A 1 84 ? -0.833 -13.667 -8.452 1.00 93.56 84 ALA A CA 1
ATOM 632 C C . ALA A 1 84 ? -2.074 -13.403 -9.323 1.00 93.56 84 ALA A C 1
ATOM 634 O O . ALA A 1 84 ? -1.977 -12.787 -10.388 1.00 93.56 84 ALA A O 1
ATOM 635 N N . LYS A 1 85 ? -3.268 -13.748 -8.824 1.00 94.38 85 LYS A N 1
ATOM 636 C CA . LYS A 1 85 ? -4.543 -13.474 -9.508 1.00 94.38 85 LYS A CA 1
ATOM 637 C C . LYS A 1 85 ? -4.814 -11.980 -9.680 1.00 94.38 85 LYS A C 1
ATOM 639 O O . LYS A 1 85 ? -5.228 -11.560 -10.759 1.00 94.38 85 LYS A O 1
ATOM 644 N N . SER A 1 86 ? -4.554 -11.179 -8.649 1.00 86.88 86 SER A N 1
ATOM 645 C CA . SER A 1 86 ? -4.802 -9.729 -8.665 1.00 86.88 86 SER A CA 1
ATOM 646 C C . SER A 1 86 ? -3.929 -9.007 -9.693 1.00 86.88 86 SER A C 1
ATOM 648 O O . SER A 1 86 ? -4.399 -8.113 -10.396 1.00 86.88 86 SER A O 1
ATOM 650 N N . PHE A 1 87 ? -2.673 -9.439 -9.830 1.00 88.56 87 PHE A N 1
ATOM 651 C CA . PHE A 1 87 ? -1.710 -8.871 -10.774 1.00 88.56 87 PHE A CA 1
ATOM 652 C C . PHE A 1 87 ? -1.691 -9.557 -12.145 1.00 88.56 87 PHE A C 1
ATOM 654 O O . PHE A 1 87 ? -0.899 -9.157 -12.996 1.00 88.56 87 PHE A O 1
ATOM 661 N N . LYS A 1 88 ? -2.552 -10.562 -12.382 1.00 92.44 88 LYS A N 1
ATOM 662 C CA . LYS A 1 88 ? -2.548 -11.396 -13.602 1.00 92.44 88 LYS A CA 1
ATOM 663 C C . LYS A 1 88 ? -1.153 -11.959 -13.909 1.00 92.44 88 LYS A C 1
ATOM 665 O O . LYS A 1 88 ? -0.681 -11.920 -15.042 1.00 92.44 88 LYS A O 1
ATOM 670 N N . THR A 1 89 ? -0.498 -12.466 -12.875 1.00 93.00 89 THR A N 1
ATOM 671 C CA . THR A 1 89 ? 0.832 -13.079 -12.924 1.00 93.00 89 THR A CA 1
ATOM 672 C C . THR A 1 89 ? 0.804 -14.435 -12.212 1.00 93.00 89 THR A C 1
ATOM 674 O O . THR A 1 89 ? -0.261 -14.904 -11.810 1.00 93.00 89 THR A O 1
ATOM 677 N N . ASP A 1 90 ? 1.953 -15.089 -12.075 1.00 96.19 90 ASP A N 1
ATOM 678 C CA . ASP A 1 90 ? 2.106 -16.365 -11.382 1.00 96.19 90 ASP A CA 1
ATOM 679 C C . ASP A 1 90 ? 2.773 -16.206 -10.001 1.00 96.19 90 ASP A C 1
ATOM 681 O O . ASP A 1 90 ? 3.403 -15.193 -9.681 1.00 96.19 90 ASP A O 1
ATOM 685 N N . VAL A 1 91 ? 2.643 -17.241 -9.167 1.00 95.38 91 VAL A N 1
ATOM 686 C CA . VAL A 1 91 ? 3.179 -17.273 -7.796 1.00 95.38 91 VAL A CA 1
ATOM 687 C C . VAL A 1 91 ? 4.705 -17.154 -7.761 1.00 95.38 91 VAL A C 1
ATOM 689 O O . VAL A 1 91 ? 5.247 -16.529 -6.847 1.00 95.38 91 VAL A O 1
ATOM 692 N N . ALA A 1 92 ? 5.423 -17.719 -8.737 1.00 95.25 92 ALA A N 1
ATOM 693 C CA . ALA A 1 92 ? 6.881 -17.629 -8.771 1.00 95.25 92 ALA A CA 1
ATOM 694 C C . ALA A 1 92 ? 7.326 -16.181 -9.011 1.00 95.25 92 ALA A C 1
ATOM 696 O O . ALA A 1 92 ? 8.231 -15.700 -8.324 1.00 95.25 92 ALA A O 1
ATOM 697 N N . THR A 1 93 ? 6.626 -15.456 -9.884 1.00 90.94 93 THR A N 1
ATOM 698 C CA . THR A 1 93 ? 6.832 -14.018 -10.077 1.00 90.94 93 THR A CA 1
ATOM 699 C C . THR A 1 93 ? 6.554 -13.239 -8.786 1.00 90.94 93 THR A C 1
ATOM 701 O O . THR A 1 93 ? 7.401 -12.453 -8.364 1.00 90.94 93 THR A O 1
ATOM 704 N N . ILE A 1 94 ? 5.442 -13.487 -8.078 1.00 91.12 94 ILE A N 1
ATOM 705 C CA . ILE A 1 94 ? 5.153 -12.834 -6.779 1.00 91.12 94 ILE A CA 1
ATOM 706 C C . ILE A 1 94 ? 6.250 -13.097 -5.738 1.00 91.12 94 ILE A C 1
ATOM 708 O O . ILE A 1 94 ? 6.639 -12.183 -5.006 1.00 91.12 94 ILE A O 1
ATOM 712 N N . ARG A 1 95 ? 6.799 -14.311 -5.688 1.00 91.31 95 ARG A N 1
ATOM 713 C CA . ARG A 1 95 ? 7.880 -14.662 -4.757 1.00 91.31 95 ARG A CA 1
ATOM 714 C C . ARG A 1 95 ? 9.198 -13.991 -5.102 1.00 91.31 95 ARG A C 1
ATOM 716 O O . ARG A 1 95 ? 9.819 -13.431 -4.204 1.00 91.31 95 ARG A O 1
ATOM 723 N N . ALA A 1 96 ? 9.584 -13.976 -6.377 1.00 88.19 96 ALA A N 1
ATOM 724 C CA . ALA A 1 96 ? 10.769 -13.254 -6.846 1.00 88.19 96 ALA A CA 1
ATOM 725 C C . ALA A 1 96 ? 10.670 -11.754 -6.524 1.00 88.19 96 ALA A C 1
ATOM 727 O O . ALA A 1 96 ? 11.629 -11.113 -6.089 1.00 88.19 96 ALA A O 1
ATOM 728 N N . LEU A 1 97 ? 9.465 -11.209 -6.678 1.00 85.69 97 LEU A N 1
ATOM 729 C CA . LEU A 1 97 ? 9.123 -9.850 -6.306 1.00 85.69 97 LEU A CA 1
ATOM 730 C C . LEU A 1 97 ? 9.261 -9.604 -4.793 1.00 85.69 97 LEU A C 1
ATOM 732 O O . LEU A 1 97 ? 9.881 -8.615 -4.408 1.00 85.69 97 LEU A O 1
ATOM 736 N N . LYS A 1 98 ? 8.724 -10.485 -3.939 1.00 85.62 98 LYS A N 1
ATOM 737 C CA . LYS A 1 98 ? 8.868 -10.395 -2.474 1.00 85.62 98 LYS A CA 1
ATOM 738 C C . LYS A 1 98 ? 10.336 -10.527 -2.035 1.00 85.62 98 LYS A C 1
ATOM 740 O O . LYS A 1 98 ? 10.794 -9.737 -1.215 1.00 85.62 98 LYS A O 1
ATOM 745 N N . SER A 1 99 ? 11.103 -11.454 -2.614 1.00 84.38 99 SER A N 1
ATOM 746 C CA . SER A 1 99 ? 12.520 -11.648 -2.268 1.00 84.38 99 SER A CA 1
ATOM 747 C C . SER A 1 99 ? 13.407 -10.481 -2.702 1.00 84.38 99 SER A C 1
ATOM 749 O O . SER A 1 99 ? 14.297 -10.085 -1.957 1.00 84.38 99 SER A O 1
ATOM 751 N N . GLY A 1 100 ? 13.150 -9.896 -3.878 1.00 81.56 100 GLY A N 1
ATOM 752 C CA . GLY A 1 100 ? 13.876 -8.710 -4.344 1.00 81.56 100 GLY A CA 1
ATOM 753 C C . GLY A 1 100 ? 13.646 -7.481 -3.458 1.00 81.56 100 GLY A C 1
ATOM 754 O O . GLY A 1 100 ? 14.535 -6.647 -3.323 1.00 81.56 100 GLY A O 1
ATOM 755 N N . LEU A 1 101 ? 12.478 -7.397 -2.811 1.00 75.94 101 LEU A N 1
ATOM 756 C CA . LEU A 1 101 ? 12.126 -6.347 -1.850 1.00 75.94 101 LEU A CA 1
ATOM 757 C C . LEU A 1 101 ? 12.757 -6.560 -0.462 1.00 75.94 101 LEU A C 1
ATOM 759 O O . LEU A 1 101 ? 13.059 -5.580 0.207 1.00 75.94 101 LEU A O 1
ATOM 763 N N . ALA A 1 102 ? 12.975 -7.808 -0.037 1.00 71.44 102 ALA A N 1
ATOM 764 C CA . ALA A 1 102 ? 13.564 -8.133 1.268 1.00 71.44 102 ALA A CA 1
ATOM 765 C C . ALA A 1 102 ? 15.091 -7.922 1.340 1.00 71.44 102 ALA A C 1
ATOM 767 O O . ALA A 1 102 ? 15.666 -7.947 2.423 1.00 71.44 102 ALA A O 1
ATOM 768 N N . SER A 1 103 ? 15.759 -7.744 0.195 1.00 58.62 103 SER A N 1
ATOM 769 C CA . SER A 1 103 ? 17.223 -7.669 0.092 1.00 58.62 103 SER A CA 1
ATOM 770 C C . SER A 1 103 ? 17.812 -6.261 0.316 1.00 58.62 103 SER A C 1
ATOM 772 O O . SER A 1 103 ? 18.983 -6.049 -0.011 1.00 58.62 103 SER A O 1
ATOM 774 N N . LYS A 1 104 ? 17.048 -5.294 0.836 1.00 52.09 104 LYS A N 1
ATOM 775 C CA . LYS A 1 104 ? 17.515 -3.917 1.059 1.00 52.09 104 LYS A CA 1
ATOM 776 C C . LYS A 1 104 ? 17.289 -3.437 2.484 1.00 52.09 104 LYS A C 1
ATOM 778 O O . LYS A 1 104 ? 16.243 -3.797 3.060 1.00 52.09 104 LYS A O 1
#

Secondary structure (DSSP, 8-state):
-HHHHHHHHHHHHHHHHHHHHHHTT-SPPP-SSSS---TT-----TTTT--GGGS---S--SS-----S-SGGGGSS--HHHHHHHTTS-HHHHHHHHHHHHT-